Protein AF-A0A9W7DTT0-F1 (afdb_monomer_lite)

Radius of gyration: 18.48 Å; chains: 1; bounding box: 53×27×40 Å

Sequence (96 aa):
AISLLNLRPSTSRETVDIGGLLSGRDAKLSDLYLNRGVCYMNSPPPALSLPLALLDLNRSASYKGRPDPVILVNRGVCLDYLGEYALAVEDFKWWE

pLDDT: mean 83.98, std 18.18, range [36.06, 98.19]

InterPro domains:
  IPR011990 Tetratricopeptide-like helical domain superfamily [G3DSA:1.25.40.10] (21-94)
  IPR011990 Tetratricopeptide-like helical domain superfamily [SSF48452] (26-93)

Structure (mmCIF, N/CA/C/O backbone):
data_AF-A0A9W7DTT0-F1
#
_entry.id   AF-A0A9W7DTT0-F1
#
loop_
_atom_site.group_PDB
_atom_site.id
_atom_site.type_symbol
_atom_site.label_atom_id
_atom_site.label_alt_id
_atom_site.label_comp_id
_atom_site.label_asym_id
_atom_site.label_entity_id
_atom_site.label_seq_id
_atom_site.pdbx_PDB_ins_code
_atom_site.Cartn_x
_atom_site.Cartn_y
_atom_site.Cartn_z
_atom_site.occupancy
_atom_site.B_iso_or_equiv
_atom_site.auth_seq_id
_atom_site.auth_comp_id
_atom_site.auth_asym_id
_atom_site.auth_atom_id
_atom_site.pdbx_PDB_model_num
ATOM 1 N N . ALA A 1 1 ? 16.427 17.177 -20.482 1.00 36.06 1 ALA A N 1
ATOM 2 C CA . ALA A 1 1 ? 17.865 17.356 -20.759 1.00 36.06 1 ALA A CA 1
ATOM 3 C C . ALA A 1 1 ? 18.657 16.461 -19.809 1.00 36.06 1 ALA A C 1
ATOM 5 O O . ALA A 1 1 ? 18.837 16.826 -18.657 1.00 36.06 1 ALA A O 1
ATOM 6 N N . ILE A 1 2 ? 19.037 15.257 -20.245 1.00 42.88 2 ILE A N 1
ATOM 7 C CA . ILE A 1 2 ? 19.923 14.373 -19.474 1.00 42.88 2 ILE A CA 1
ATOM 8 C C . ILE A 1 2 ? 21.343 14.677 -19.954 1.00 42.88 2 ILE A C 1
ATOM 10 O O . ILE A 1 2 ? 21.637 14.546 -21.140 1.00 42.88 2 ILE A O 1
ATOM 14 N N . SER A 1 3 ? 22.178 15.186 -19.050 1.00 45.09 3 SER A N 1
ATOM 15 C CA . SER A 1 3 ? 23.533 15.643 -19.356 1.00 45.09 3 SER A CA 1
ATOM 16 C C . SER A 1 3 ? 24.455 14.439 -19.574 1.00 45.09 3 SER A C 1
ATOM 18 O O . SER A 1 3 ? 24.703 13.666 -18.649 1.00 45.09 3 SER A O 1
ATOM 20 N N . LEU A 1 4 ? 24.937 14.267 -20.807 1.00 49.78 4 LEU A N 1
ATOM 21 C CA . LEU A 1 4 ? 25.948 13.278 -21.181 1.00 49.78 4 LEU A CA 1
ATOM 22 C C . LEU A 1 4 ? 27.310 13.739 -20.648 1.00 49.78 4 LEU A C 1
ATOM 24 O O . LEU A 1 4 ? 27.930 14.652 -21.196 1.00 49.78 4 LEU A O 1
ATOM 28 N N . LEU A 1 5 ? 27.786 13.113 -19.571 1.00 50.81 5 LEU A N 1
ATOM 29 C CA . LEU A 1 5 ? 29.136 13.344 -19.065 1.00 50.81 5 LEU A CA 1
ATOM 30 C C . LEU A 1 5 ? 30.143 12.637 -19.985 1.00 50.81 5 LEU A C 1
ATOM 32 O O . LEU A 1 5 ? 30.362 11.430 -19.916 1.00 50.81 5 LEU A O 1
ATOM 36 N N . ASN A 1 6 ? 30.724 13.435 -20.881 1.00 54.28 6 ASN A N 1
ATOM 37 C CA . ASN A 1 6 ? 31.844 13.092 -21.747 1.00 54.28 6 ASN A CA 1
ATOM 38 C C . ASN A 1 6 ? 33.076 12.684 -20.922 1.00 54.28 6 ASN A C 1
ATOM 40 O O . ASN A 1 6 ? 33.777 13.539 -20.385 1.00 54.28 6 ASN A O 1
ATOM 44 N N . LEU A 1 7 ? 33.407 11.393 -20.915 1.00 40.84 7 LEU A N 1
ATOM 45 C CA . LEU A 1 7 ? 34.763 10.918 -20.636 1.00 40.84 7 LEU A CA 1
ATOM 46 C C . LEU A 1 7 ? 35.279 10.191 -21.883 1.00 40.84 7 LEU A C 1
ATOM 48 O O . LEU A 1 7 ? 34.724 9.182 -22.312 1.00 40.84 7 LEU A O 1
ATOM 52 N N . ARG A 1 8 ? 36.312 10.780 -22.498 1.00 43.72 8 ARG A N 1
ATOM 53 C CA . ARG A 1 8 ? 36.932 10.362 -23.765 1.00 43.72 8 ARG A CA 1
ATOM 54 C C . ARG A 1 8 ? 37.578 8.961 -23.702 1.00 43.72 8 ARG A C 1
ATOM 56 O O . ARG A 1 8 ? 37.810 8.440 -22.611 1.00 43.72 8 ARG A O 1
ATOM 63 N N . PRO A 1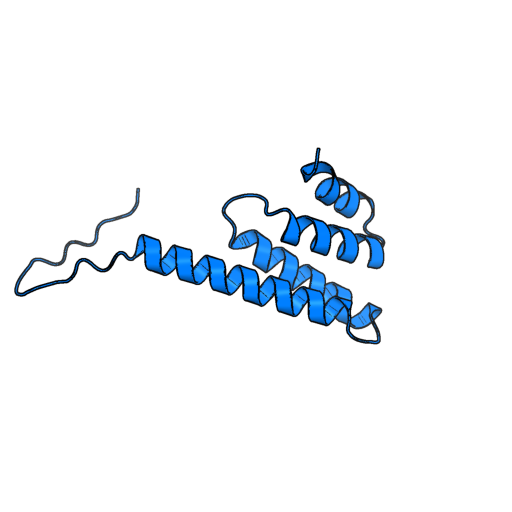 9 ? 37.845 8.346 -24.873 1.00 58.91 9 PRO A N 1
ATOM 64 C CA . PRO A 1 9 ? 37.861 6.902 -25.038 1.00 58.91 9 PRO A CA 1
ATOM 65 C C . PRO A 1 9 ? 39.276 6.321 -25.087 1.00 58.91 9 PRO A C 1
ATOM 67 O O . PRO A 1 9 ? 40.137 6.805 -25.817 1.00 58.91 9 PRO A O 1
ATOM 70 N N . SER A 1 10 ? 39.476 5.201 -24.404 1.00 43.91 10 SER A N 1
ATOM 71 C CA . SER A 1 10 ? 40.417 4.171 -24.831 1.00 43.91 10 SER A CA 1
ATOM 72 C C . SER A 1 10 ? 39.980 2.832 -24.239 1.00 43.91 10 SER A C 1
ATOM 74 O O . SER A 1 10 ? 39.623 2.742 -23.068 1.00 43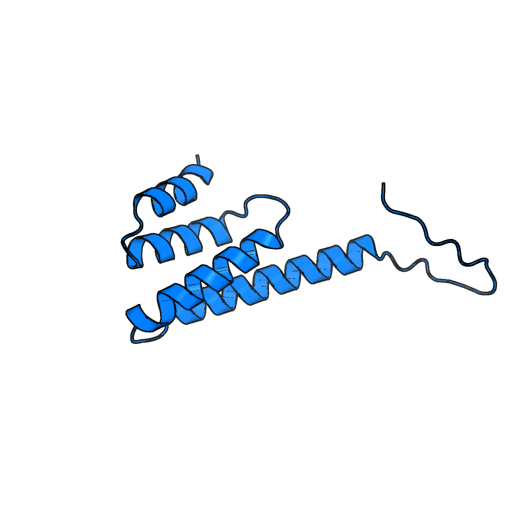.91 10 SER A O 1
ATOM 76 N N . THR A 1 11 ? 39.986 1.814 -25.103 1.00 44.50 11 THR A N 1
ATOM 77 C CA . THR A 1 11 ? 39.814 0.375 -24.832 1.00 44.50 11 THR A CA 1
ATOM 78 C C . THR A 1 11 ? 38.438 -0.088 -24.319 1.00 44.50 11 THR A C 1
ATOM 80 O O . THR A 1 11 ? 38.067 0.143 -23.175 1.00 44.50 11 THR A O 1
ATOM 83 N N . SER A 1 12 ? 37.686 -0.736 -25.225 1.00 47.72 12 SER A N 1
ATOM 84 C CA . SER A 1 12 ? 36.516 -1.609 -24.994 1.00 47.72 12 SER A CA 1
ATOM 85 C C . SER A 1 12 ? 35.618 -1.239 -23.808 1.00 47.72 12 SER A C 1
ATOM 87 O O . SER A 1 12 ? 35.487 -2.000 -22.851 1.00 47.72 12 SER A O 1
ATOM 89 N N . ARG A 1 13 ? 34.962 -0.077 -23.865 1.00 47.66 13 ARG A N 1
ATOM 90 C CA . ARG A 1 13 ? 33.812 0.168 -22.994 1.00 47.66 13 ARG A CA 1
ATOM 91 C C . ARG A 1 13 ? 32.605 -0.501 -23.627 1.00 47.66 13 ARG A C 1
ATOM 93 O O . ARG A 1 13 ? 32.036 0.037 -24.573 1.00 47.66 13 ARG A O 1
ATOM 100 N N . GLU A 1 14 ? 32.227 -1.659 -23.093 1.00 53.16 14 GLU A N 1
ATOM 101 C CA . GLU A 1 14 ? 30.824 -2.063 -23.087 1.00 53.16 14 GLU A CA 1
ATOM 102 C C . GLU A 1 14 ? 30.018 -0.822 -22.699 1.00 53.16 14 GLU A C 1
ATOM 104 O O . GLU A 1 14 ? 30.204 -0.246 -21.623 1.00 53.16 14 GLU A O 1
ATOM 109 N N . THR A 1 15 ? 29.209 -0.320 -23.625 1.00 56.31 15 THR A N 1
ATOM 110 C CA . THR A 1 15 ? 28.261 0.744 -23.328 1.00 56.31 15 THR A CA 1
ATOM 111 C C . THR A 1 15 ? 27.243 0.148 -22.370 1.00 56.31 15 THR A C 1
ATOM 113 O O . THR A 1 15 ? 26.286 -0.492 -22.798 1.00 56.31 15 THR A O 1
ATOM 116 N N . VAL A 1 16 ? 27.499 0.281 -21.070 1.00 69.50 16 VAL A N 1
ATOM 117 C CA . VAL A 1 16 ? 26.558 -0.124 -20.029 1.00 69.50 16 VAL A CA 1
ATOM 118 C C . VAL A 1 16 ? 25.298 0.702 -20.237 1.00 69.50 16 VAL A C 1
ATOM 120 O O . VAL A 1 16 ? 25.337 1.930 -20.129 1.00 69.50 16 VAL A O 1
ATOM 123 N N . ASP A 1 17 ? 24.190 0.037 -20.557 1.00 76.88 17 ASP A N 1
ATOM 124 C CA . ASP A 1 17 ? 22.880 0.673 -20.594 1.00 76.88 17 ASP A CA 1
ATOM 125 C C . ASP A 1 17 ? 22.464 1.044 -19.165 1.00 76.88 17 ASP A C 1
ATOM 127 O O . ASP A 1 17 ? 21.814 0.291 -18.436 1.00 76.88 17 ASP A O 1
ATOM 131 N N . ILE A 1 18 ? 22.894 2.232 -18.746 1.00 72.06 18 ILE A N 1
ATOM 132 C CA . ILE A 1 18 ? 22.546 2.818 -17.455 1.00 72.06 18 ILE A CA 1
ATOM 133 C C . ILE A 1 18 ? 21.035 3.042 -17.330 1.00 72.06 18 ILE A C 1
ATOM 135 O O . ILE A 1 18 ? 20.515 2.983 -16.221 1.00 72.06 18 ILE A O 1
ATOM 139 N N . GLY A 1 19 ? 20.324 3.263 -18.441 1.00 72.50 19 GLY A N 1
ATOM 140 C CA . GLY A 1 19 ? 18.879 3.474 -18.446 1.00 72.50 19 GLY A CA 1
ATOM 141 C C . GLY A 1 19 ? 18.132 2.191 -18.101 1.00 72.50 19 GLY A C 1
ATOM 142 O O . GLY A 1 19 ? 17.327 2.180 -17.171 1.00 72.50 19 GLY A O 1
ATOM 143 N N . GLY A 1 20 ? 18.461 1.092 -18.783 1.00 71.25 20 GLY A N 1
ATOM 144 C CA . GLY A 1 20 ? 17.927 -0.236 -18.487 1.00 71.25 20 GLY A CA 1
ATOM 145 C C . GLY A 1 20 ? 18.281 -0.721 -17.079 1.00 71.25 20 GLY A C 1
ATOM 146 O O . GLY A 1 20 ? 17.432 -1.278 -16.384 1.00 71.25 20 GLY A O 1
ATOM 147 N N . LEU A 1 21 ? 19.502 -0.448 -16.605 1.00 74.06 21 LEU A N 1
ATOM 148 C CA . LEU A 1 21 ? 19.929 -0.828 -15.255 1.00 74.06 21 LEU A CA 1
ATOM 149 C C . LEU A 1 21 ? 19.187 -0.047 -14.158 1.00 74.06 21 LEU A C 1
ATOM 151 O O . LEU A 1 21 ? 18.785 -0.638 -13.153 1.00 74.06 21 LEU A O 1
ATOM 155 N N . LEU A 1 22 ? 18.973 1.259 -14.348 1.00 72.69 22 LEU A N 1
ATOM 156 C CA . LEU A 1 22 ? 18.171 2.080 -13.436 1.00 72.69 22 LEU A CA 1
ATOM 157 C C . LEU A 1 22 ? 16.696 1.666 -13.469 1.00 72.69 22 LEU A C 1
ATOM 159 O O . LEU A 1 22 ? 16.119 1.432 -12.413 1.00 72.69 22 LEU A O 1
ATOM 163 N N . SER A 1 23 ? 16.121 1.451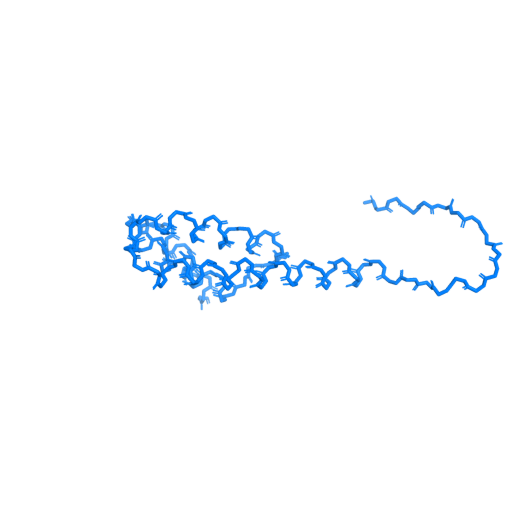 -14.655 1.00 79.75 23 SER A N 1
ATOM 164 C CA . SER A 1 23 ? 14.739 0.974 -14.799 1.00 79.75 23 SER A CA 1
ATOM 165 C C . SER A 1 23 ? 14.528 -0.396 -14.142 1.00 79.75 23 SER A C 1
ATOM 167 O O . SER A 1 23 ? 13.556 -0.600 -13.413 1.00 79.75 23 SER A O 1
ATOM 169 N N . GLY A 1 24 ? 15.474 -1.323 -14.318 1.00 84.50 24 GLY A N 1
ATOM 170 C CA . GLY A 1 24 ? 15.447 -2.627 -13.658 1.00 84.50 24 GLY A CA 1
ATOM 171 C C . GLY A 1 24 ? 15.616 -2.536 -12.138 1.00 84.50 24 GLY A C 1
ATOM 172 O O . GLY A 1 24 ? 15.043 -3.343 -11.402 1.00 84.50 24 GLY A O 1
ATOM 173 N N . ARG A 1 25 ? 16.375 -1.552 -11.644 1.00 88.56 25 ARG A N 1
ATOM 174 C CA . ARG A 1 25 ? 16.493 -1.267 -10.209 1.00 88.56 25 ARG A CA 1
ATOM 175 C C . ARG A 1 25 ? 15.190 -0.708 -9.642 1.00 88.56 25 ARG A C 1
ATOM 177 O O . ARG A 1 25 ? 14.758 -1.184 -8.596 1.00 88.56 25 ARG A O 1
ATOM 184 N N . ASP A 1 26 ? 14.570 0.248 -10.324 1.00 90.38 26 ASP A N 1
ATOM 185 C CA . ASP A 1 26 ? 13.316 0.874 -9.896 1.00 90.38 26 ASP A CA 1
ATOM 186 C C . ASP A 1 26 ? 12.174 -0.143 -9.869 1.00 90.38 26 ASP A C 1
ATOM 188 O O . ASP A 1 26 ? 11.432 -0.206 -8.891 1.00 90.38 26 ASP A O 1
ATOM 192 N N . ALA A 1 27 ? 12.101 -1.028 -10.869 1.00 89.88 27 ALA A N 1
ATOM 193 C CA . ALA A 1 27 ? 11.152 -2.139 -10.871 1.00 89.88 27 ALA A CA 1
ATOM 194 C C . ALA A 1 27 ? 11.323 -3.039 -9.634 1.00 89.88 27 ALA A C 1
ATOM 196 O O . ALA A 1 27 ? 10.361 -3.287 -8.913 1.00 89.88 27 ALA A O 1
ATOM 197 N N . LYS A 1 28 ? 12.560 -3.451 -9.321 1.00 94.38 28 LYS A N 1
ATOM 198 C CA . LYS A 1 28 ? 12.842 -4.282 -8.137 1.00 94.38 28 LYS A CA 1
ATOM 199 C C . LYS A 1 28 ? 12.532 -3.574 -6.820 1.00 94.38 28 LYS A C 1
ATOM 201 O O . LYS A 1 28 ? 12.050 -4.212 -5.888 1.00 94.38 28 LYS A O 1
ATOM 206 N N . LEU A 1 29 ? 12.830 -2.277 -6.718 1.00 94.69 29 LEU A N 1
ATOM 207 C CA . LEU A 1 29 ? 12.489 -1.487 -5.533 1.00 94.69 29 LEU A CA 1
ATOM 208 C C . LEU A 1 29 ? 10.974 -1.382 -5.373 1.00 94.69 29 LEU A C 1
ATOM 210 O O . LEU A 1 29 ? 10.473 -1.579 -4.269 1.00 94.69 29 LEU A O 1
ATOM 214 N N . SER A 1 30 ? 10.252 -1.143 -6.467 1.00 96.25 30 SER A N 1
ATOM 215 C CA . SER A 1 30 ? 8.794 -1.117 -6.469 1.00 96.25 30 SER A CA 1
ATOM 216 C C . SER A 1 30 ? 8.207 -2.421 -5.928 1.00 96.25 30 SER A C 1
ATOM 218 O O . SER A 1 30 ? 7.419 -2.383 -4.980 1.00 96.25 30 SER A O 1
ATOM 220 N N . ASP A 1 31 ? 8.655 -3.566 -6.448 1.00 96.06 31 ASP A N 1
ATOM 221 C CA . ASP A 1 31 ? 8.166 -4.883 -6.032 1.00 96.06 31 ASP A CA 1
ATOM 222 C C . ASP A 1 31 ? 8.525 -5.191 -4.568 1.00 96.06 31 ASP A C 1
ATOM 224 O O . ASP A 1 31 ? 7.724 -5.759 -3.825 1.00 96.06 31 ASP A O 1
ATOM 228 N N . LEU A 1 32 ? 9.714 -4.774 -4.112 1.00 97.62 32 LEU A N 1
ATOM 229 C CA . LEU A 1 32 ? 10.134 -4.929 -2.717 1.00 97.62 32 LEU A CA 1
ATOM 230 C C . LEU A 1 32 ? 9.200 -4.182 -1.762 1.00 97.62 32 LEU A C 1
ATOM 232 O O . LEU A 1 32 ? 8.755 -4.756 -0.766 1.00 97.62 32 LEU A O 1
ATOM 236 N N . TYR A 1 33 ? 8.903 -2.914 -2.054 1.00 98.19 33 TYR A N 1
ATOM 237 C CA . TYR A 1 33 ? 8.003 -2.119 -1.224 1.00 98.19 33 TYR A CA 1
ATOM 238 C C . TYR A 1 33 ? 6.566 -2.645 -1.285 1.00 98.19 33 TYR A C 1
ATOM 240 O O . TYR A 1 33 ? 5.922 -2.738 -0.245 1.00 98.19 33 TYR A O 1
ATOM 248 N N . LEU A 1 34 ? 6.089 -3.070 -2.460 1.00 98.19 34 LEU A N 1
ATOM 249 C CA . LEU A 1 34 ? 4.771 -3.693 -2.609 1.00 98.19 34 LEU A CA 1
ATOM 250 C C . LEU A 1 34 ? 4.634 -4.912 -1.692 1.00 98.19 34 LEU A C 1
ATOM 252 O O . LEU A 1 34 ? 3.726 -4.978 -0.866 1.00 98.19 34 LEU A O 1
ATOM 256 N N . ASN A 1 35 ? 5.578 -5.847 -1.792 1.00 97.88 35 ASN A N 1
ATOM 257 C CA . ASN A 1 35 ? 5.537 -7.088 -1.027 1.00 97.88 35 ASN A CA 1
ATOM 258 C C . ASN A 1 35 ? 5.632 -6.834 0.480 1.00 97.88 35 ASN A C 1
ATOM 260 O O . ASN A 1 35 ? 4.897 -7.442 1.256 1.00 97.88 35 ASN A O 1
ATOM 264 N N . ARG A 1 36 ? 6.497 -5.909 0.913 1.00 97.38 36 ARG A N 1
ATOM 265 C CA . ARG A 1 36 ? 6.607 -5.566 2.337 1.00 97.38 36 ARG A CA 1
ATOM 266 C C . ARG A 1 36 ? 5.346 -4.870 2.856 1.00 97.38 36 ARG A C 1
ATOM 268 O O . ARG A 1 36 ? 4.900 -5.195 3.955 1.00 97.38 36 ARG A O 1
ATOM 275 N N . GLY A 1 37 ? 4.738 -3.996 2.054 1.00 97.06 37 GLY A N 1
ATOM 276 C CA . GLY A 1 37 ? 3.457 -3.367 2.368 1.00 97.06 37 GLY A CA 1
ATOM 277 C C . GLY A 1 37 ? 2.339 -4.393 2.567 1.00 97.06 37 GLY A C 1
ATOM 278 O O . GLY A 1 37 ? 1.641 -4.354 3.578 1.00 97.06 37 GLY A O 1
ATOM 279 N N . VAL A 1 38 ? 2.240 -5.383 1.675 1.00 96.62 38 VAL A N 1
ATOM 280 C CA . VAL A 1 38 ? 1.285 -6.499 1.801 1.00 96.62 38 VAL A CA 1
ATOM 281 C C . VAL A 1 38 ? 1.552 -7.334 3.060 1.00 96.62 38 VAL A C 1
ATOM 283 O O . VAL A 1 38 ? 0.614 -7.708 3.766 1.00 96.62 38 VAL A O 1
ATOM 286 N N . CYS A 1 39 ? 2.816 -7.601 3.404 1.00 95.69 39 CYS A N 1
ATOM 287 C CA . CYS A 1 39 ? 3.150 -8.279 4.661 1.00 95.69 39 CYS A CA 1
ATOM 288 C C . CYS A 1 39 ? 2.671 -7.490 5.885 1.00 95.69 39 CYS A C 1
ATOM 290 O O . CYS A 1 39 ? 2.125 -8.085 6.814 1.00 95.69 39 CYS A O 1
ATOM 292 N N . TYR A 1 40 ? 2.835 -6.163 5.891 1.00 95.56 40 TYR A N 1
ATOM 293 C CA . TYR A 1 40 ? 2.327 -5.319 6.971 1.00 95.56 40 TYR A CA 1
ATOM 294 C C . TYR A 1 40 ? 0.800 -5.384 7.085 1.00 95.56 40 TYR A C 1
ATOM 296 O O . TYR A 1 40 ? 0.305 -5.546 8.198 1.00 95.56 40 TYR A O 1
ATOM 304 N N . MET A 1 41 ? 0.057 -5.352 5.974 1.00 94.31 41 MET A N 1
ATOM 305 C CA . MET A 1 41 ? -1.411 -5.495 5.996 1.00 94.31 41 MET A CA 1
ATOM 306 C C . MET A 1 41 ? -1.867 -6.820 6.620 1.00 94.31 41 MET A C 1
ATOM 308 O O . MET A 1 41 ? -2.857 -6.855 7.343 1.00 94.31 41 MET A O 1
ATOM 312 N N . ASN A 1 42 ? -1.119 -7.899 6.380 1.00 91.69 42 ASN A N 1
ATOM 313 C CA . ASN A 1 42 ? -1.428 -9.236 6.889 1.00 91.69 42 ASN A CA 1
ATOM 314 C C . ASN A 1 42 ? -0.858 -9.520 8.294 1.00 91.69 42 ASN A C 1
ATOM 316 O O . ASN A 1 42 ? -1.058 -10.612 8.827 1.00 91.69 42 ASN A O 1
ATOM 320 N N . SER A 1 43 ? -0.125 -8.578 8.898 1.00 88.06 43 SER A N 1
ATOM 321 C CA . SER A 1 43 ? 0.516 -8.779 10.203 1.00 88.06 43 SER A CA 1
ATOM 322 C C . SER A 1 43 ? -0.421 -8.399 11.359 1.00 88.06 43 SER A C 1
ATOM 324 O O . SER A 1 43 ? -0.909 -7.270 11.396 1.00 88.06 43 SER A O 1
ATOM 326 N N . PRO A 1 44 ? -0.654 -9.281 12.348 1.00 80.94 44 PRO A N 1
ATOM 327 C CA . PRO A 1 44 ? -1.406 -8.931 13.548 1.00 80.94 44 PRO A CA 1
ATOM 328 C C . PRO A 1 44 ? -0.541 -8.170 14.583 1.00 80.94 44 PRO A C 1
ATOM 330 O O . PRO A 1 44 ? 0.625 -8.521 14.768 1.00 80.94 44 PRO A O 1
ATOM 333 N N . PRO A 1 45 ? -1.099 -7.191 15.327 1.00 78.19 45 PRO A N 1
ATOM 334 C CA . PRO A 1 45 ? -2.414 -6.586 15.131 1.00 78.19 45 PRO A CA 1
ATOM 335 C C . PRO A 1 45 ? -2.400 -5.599 13.940 1.00 78.19 45 PRO A C 1
ATOM 337 O O . PRO A 1 45 ? -1.528 -4.728 13.896 1.00 78.19 45 PRO A O 1
ATOM 340 N N . PRO A 1 46 ? -3.388 -5.656 13.024 1.00 71.38 46 PRO A N 1
ATOM 341 C CA . PRO A 1 46 ? -3.349 -4.895 11.767 1.00 71.38 46 PRO A CA 1
ATOM 342 C C . PRO A 1 46 ? -3.270 -3.377 11.970 1.00 71.38 46 PRO A C 1
ATOM 344 O O . PRO A 1 46 ? -2.574 -2.670 11.249 1.00 71.38 46 PRO A O 1
ATOM 347 N N . ALA A 1 47 ? -3.937 -2.855 13.002 1.00 72.44 47 ALA A N 1
ATOM 348 C CA . ALA A 1 47 ? -4.029 -1.415 13.247 1.00 72.44 47 ALA A CA 1
ATOM 349 C C . ALA A 1 47 ? -2.665 -0.718 13.432 1.00 72.44 47 ALA A C 1
ATOM 351 O O . ALA A 1 47 ? -2.540 0.465 13.126 1.00 72.44 47 ALA A O 1
ATOM 352 N N . LEU A 1 48 ? -1.634 -1.430 13.907 1.00 82.06 48 LEU A N 1
ATOM 353 C CA . LEU A 1 48 ? -0.294 -0.859 14.096 1.00 82.06 48 LEU A CA 1
ATOM 354 C C . LEU A 1 48 ? 0.554 -0.891 12.818 1.00 82.06 48 LEU A C 1
ATOM 356 O O . LEU A 1 48 ? 1.488 -0.102 12.680 1.00 82.06 48 LEU A O 1
ATOM 360 N N . SER A 1 49 ? 0.252 -1.798 11.891 1.00 93.44 49 SER A N 1
ATOM 361 C CA . SER A 1 49 ? 1.045 -2.033 10.686 1.00 93.44 49 SER A CA 1
ATOM 362 C C . SER A 1 49 ? 0.470 -1.355 9.441 1.00 93.44 49 SER A C 1
ATOM 364 O O . SER A 1 49 ? 1.226 -1.086 8.509 1.00 93.44 49 SER A O 1
ATOM 366 N N . LEU A 1 50 ? -0.819 -1.002 9.424 1.00 95.00 50 LEU A N 1
ATOM 367 C CA . LEU A 1 50 ? -1.461 -0.334 8.284 1.00 95.00 50 LEU A CA 1
ATOM 368 C C . LEU A 1 50 ? -0.789 0.993 7.863 1.00 95.00 50 LEU A C 1
ATOM 370 O O . LEU A 1 50 ? -0.589 1.184 6.664 1.00 95.00 50 LEU A O 1
ATOM 374 N N . PRO A 1 51 ? -0.340 1.891 8.768 1.00 95.31 51 PRO A N 1
ATOM 375 C CA . PRO A 1 51 ? 0.392 3.090 8.344 1.00 95.31 51 PRO A CA 1
ATOM 376 C C . PRO A 1 51 ? 1.731 2.775 7.654 1.00 95.31 51 PRO A C 1
ATOM 378 O O . PRO A 1 51 ? 2.128 3.465 6.714 1.00 95.31 51 PRO A O 1
ATOM 381 N N . LEU A 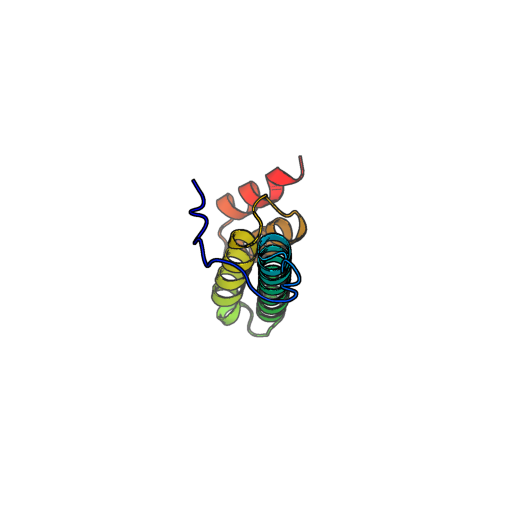1 52 ? 2.424 1.715 8.091 1.00 95.88 52 LEU A N 1
ATOM 382 C CA . LEU A 1 52 ? 3.658 1.241 7.452 1.00 95.88 52 LEU A CA 1
ATOM 383 C C . LEU A 1 52 ? 3.366 0.611 6.087 1.00 95.88 52 LEU A C 1
ATOM 385 O O . LEU A 1 52 ? 4.112 0.847 5.136 1.00 95.88 52 LEU A O 1
ATOM 389 N N . ALA A 1 53 ? 2.265 -0.138 5.981 1.00 97.25 53 ALA A N 1
ATOM 390 C CA . ALA A 1 53 ? 1.792 -0.679 4.715 1.00 97.25 53 ALA A CA 1
ATOM 391 C C . ALA A 1 53 ? 1.519 0.435 3.702 1.00 97.25 53 ALA A C 1
ATOM 393 O O . ALA A 1 53 ? 2.060 0.405 2.599 1.00 97.25 53 ALA A O 1
ATOM 394 N N . LEU A 1 54 ? 0.757 1.459 4.096 1.00 97.75 54 LEU A N 1
ATOM 395 C CA . LEU A 1 54 ? 0.435 2.596 3.238 1.00 97.75 54 LEU A CA 1
ATOM 396 C C . LEU A 1 54 ? 1.694 3.352 2.787 1.00 97.75 54 LEU A C 1
ATOM 398 O O . LEU A 1 54 ? 1.818 3.715 1.615 1.00 97.75 54 LEU A O 1
ATOM 402 N N . LEU A 1 55 ? 2.655 3.560 3.694 1.00 97.69 55 LEU A N 1
ATOM 403 C CA . LEU A 1 55 ? 3.940 4.179 3.366 1.00 97.69 55 LEU A CA 1
ATOM 404 C C . LEU A 1 55 ? 4.689 3.393 2.282 1.00 97.69 55 LEU A C 1
ATOM 406 O O . LEU A 1 55 ? 5.202 3.983 1.329 1.00 97.69 55 LEU A O 1
ATOM 410 N N . ASP A 1 56 ? 4.760 2.074 2.421 1.00 98.00 56 ASP A N 1
ATOM 411 C CA . ASP A 1 56 ? 5.453 1.225 1.461 1.00 98.00 56 ASP A CA 1
ATOM 412 C C . ASP A 1 56 ? 4.709 1.128 0.126 1.00 98.00 56 ASP A C 1
ATOM 414 O O . ASP A 1 56 ? 5.338 1.230 -0.924 1.00 98.00 56 ASP A O 1
ATOM 418 N N . LEU A 1 57 ? 3.380 1.048 0.127 1.00 98.00 57 LEU A N 1
ATOM 419 C CA . LEU A 1 57 ? 2.588 1.052 -1.107 1.00 98.00 57 LEU A CA 1
ATOM 420 C C . LEU A 1 57 ? 2.750 2.377 -1.873 1.00 98.00 57 LEU A C 1
ATOM 422 O O . LEU A 1 57 ? 2.924 2.372 -3.092 1.00 98.00 57 LEU A O 1
ATOM 426 N N . ASN A 1 58 ? 2.826 3.511 -1.169 1.00 97.50 58 ASN A N 1
ATOM 427 C CA . ASN A 1 58 ? 3.137 4.807 -1.779 1.00 97.50 58 ASN A CA 1
ATOM 428 C C . ASN A 1 58 ? 4.558 4.869 -2.355 1.00 97.50 58 ASN A C 1
ATOM 430 O O . ASN A 1 58 ? 4.760 5.389 -3.456 1.00 97.50 58 ASN A O 1
ATOM 434 N N . ARG A 1 59 ? 5.554 4.311 -1.654 1.00 96.94 59 ARG A N 1
ATOM 435 C CA . ARG A 1 59 ? 6.915 4.190 -2.200 1.00 96.94 59 ARG A CA 1
ATOM 436 C C . ARG A 1 59 ? 6.930 3.308 -3.438 1.00 96.94 59 ARG A C 1
ATOM 438 O O . ARG A 1 59 ? 7.527 3.700 -4.434 1.00 96.94 59 ARG A O 1
ATOM 445 N N . SER A 1 60 ? 6.247 2.169 -3.403 1.00 97.00 60 SER A N 1
ATOM 446 C CA . SER A 1 60 ? 6.126 1.266 -4.544 1.00 97.00 60 SER A CA 1
ATOM 447 C C . SER A 1 60 ? 5.583 1.992 -5.778 1.00 97.00 60 SER A C 1
ATOM 449 O O . SER A 1 60 ? 6.204 1.919 -6.843 1.00 97.00 60 SER A O 1
ATOM 451 N N . ALA A 1 61 ? 4.506 2.771 -5.611 1.00 95.25 61 ALA A N 1
ATOM 452 C CA . ALA A 1 61 ? 3.914 3.584 -6.672 1.00 95.25 61 ALA A CA 1
ATOM 453 C C . ALA A 1 61 ? 4.893 4.630 -7.230 1.00 95.25 61 ALA A C 1
ATOM 455 O O . ALA A 1 61 ? 4.948 4.820 -8.438 1.00 95.25 61 ALA A O 1
ATOM 456 N N . SER A 1 62 ? 5.711 5.267 -6.382 1.00 94.88 62 SER A N 1
ATOM 457 C CA . SER A 1 62 ? 6.669 6.298 -6.821 1.00 94.88 62 SER A CA 1
ATOM 458 C C . SER A 1 62 ? 7.775 5.793 -7.759 1.00 94.88 62 SER A C 1
ATOM 460 O O . SER A 1 62 ? 8.331 6.582 -8.518 1.00 94.88 62 SER A O 1
ATOM 462 N N . TYR A 1 63 ? 8.079 4.489 -7.738 1.00 92.69 63 TYR A N 1
ATOM 463 C CA . TYR A 1 63 ? 9.038 3.866 -8.663 1.00 92.69 63 TYR A CA 1
ATOM 464 C C . TYR A 1 63 ? 8.407 3.461 -9.998 1.00 92.69 63 TYR A C 1
ATOM 466 O O . TYR A 1 63 ? 9.120 3.172 -10.960 1.00 92.69 63 TYR A O 1
ATOM 474 N N . LYS A 1 64 ? 7.073 3.420 -10.083 1.00 87.75 64 LYS A N 1
ATOM 475 C CA . LYS A 1 64 ? 6.372 3.176 -11.340 1.00 87.75 64 LYS A CA 1
ATOM 476 C C . LYS A 1 64 ? 6.092 4.531 -11.987 1.00 87.75 64 LYS A C 1
ATOM 478 O O . LYS A 1 64 ? 5.387 5.368 -11.443 1.00 87.75 64 LYS A O 1
ATOM 483 N N . GLY A 1 65 ? 6.603 4.739 -13.199 1.00 83.88 65 GLY A N 1
ATOM 484 C CA . GLY A 1 65 ? 6.309 5.949 -13.986 1.00 83.88 65 GLY A CA 1
ATOM 485 C C . GLY A 1 65 ? 4.860 6.036 -14.489 1.00 83.88 65 GLY A C 1
ATOM 486 O O . GLY A 1 65 ? 4.506 6.987 -15.180 1.00 83.88 65 GLY A O 1
ATOM 487 N N . ARG A 1 66 ? 4.035 5.030 -14.186 1.00 88.06 66 ARG A N 1
ATOM 488 C CA . ARG A 1 66 ? 2.611 4.967 -14.499 1.00 88.06 66 ARG A CA 1
ATOM 489 C C . ARG A 1 66 ? 1.869 4.237 -13.376 1.00 88.06 66 ARG A C 1
ATOM 491 O O . ARG A 1 66 ? 2.484 3.412 -12.700 1.00 88.06 66 ARG A O 1
ATOM 498 N N . PRO A 1 67 ? 0.564 4.476 -13.231 1.00 90.19 67 PRO A N 1
ATOM 499 C CA . PRO A 1 67 ? -0.298 3.701 -12.350 1.00 90.19 67 PRO A CA 1
ATOM 500 C C . PRO A 1 67 ? -0.168 2.198 -12.613 1.00 90.19 67 PRO A C 1
ATOM 502 O O . PRO A 1 67 ? -0.209 1.748 -13.760 1.00 90.19 67 PRO A O 1
ATOM 505 N N . ASP A 1 68 ? 0.034 1.438 -11.541 1.00 93.75 68 ASP A N 1
ATOM 506 C CA . ASP A 1 68 ? 0.147 -0.018 -11.562 1.00 93.75 68 ASP A CA 1
ATOM 507 C C . ASP A 1 68 ? -1.075 -0.594 -10.829 1.00 93.75 68 ASP A C 1
ATOM 509 O O . ASP A 1 68 ? -1.238 -0.320 -9.634 1.00 93.75 68 ASP A O 1
ATOM 513 N N . PRO A 1 69 ? -1.944 -1.364 -11.511 1.00 94.44 69 PRO A N 1
ATOM 514 C CA . PRO A 1 69 ? -3.183 -1.864 -10.919 1.00 94.44 69 PRO A CA 1
ATOM 515 C C . PRO A 1 69 ? -2.968 -2.671 -9.636 1.00 94.44 69 PRO A C 1
ATOM 517 O O . PRO A 1 69 ? -3.765 -2.574 -8.709 1.00 94.44 69 PRO A O 1
ATOM 520 N N . VAL A 1 70 ? -1.871 -3.431 -9.541 1.00 95.62 70 VAL A N 1
ATOM 521 C CA . VAL A 1 70 ? -1.594 -4.261 -8.360 1.00 95.62 70 VAL A CA 1
ATOM 522 C C . VAL A 1 70 ? -1.277 -3.384 -7.152 1.00 95.62 70 VAL A C 1
ATOM 524 O O . VAL A 1 70 ? -1.718 -3.668 -6.037 1.00 95.62 70 VAL A O 1
ATOM 527 N N . ILE A 1 71 ? -0.528 -2.301 -7.361 1.00 96.75 71 ILE A N 1
ATOM 528 C CA . ILE A 1 71 ? -0.205 -1.351 -6.293 1.00 96.75 71 ILE A CA 1
ATOM 529 C C . ILE A 1 71 ? -1.465 -0.602 -5.860 1.00 96.75 71 ILE A C 1
ATOM 531 O O . ILE A 1 71 ? -1.714 -0.488 -4.661 1.00 96.75 71 ILE A O 1
ATOM 535 N N . LEU A 1 72 ? -2.266 -0.126 -6.817 1.00 96.81 72 LEU A N 1
ATOM 536 C CA . LEU A 1 72 ? -3.482 0.637 -6.535 1.00 96.81 72 LEU A CA 1
ATOM 537 C C . LEU A 1 72 ? -4.523 -0.185 -5.783 1.00 96.81 72 LEU A C 1
ATOM 539 O O . LEU A 1 72 ? -5.055 0.290 -4.789 1.00 96.81 72 LEU A O 1
ATOM 543 N N . VAL A 1 73 ? -4.756 -1.438 -6.177 1.00 96.88 73 VAL A N 1
ATOM 544 C CA . VAL A 1 73 ? -5.686 -2.321 -5.459 1.00 96.88 73 VAL A CA 1
ATOM 545 C C . VAL A 1 73 ? -5.228 -2.540 -4.017 1.00 96.88 73 VAL A C 1
ATOM 547 O O . VAL A 1 73 ? -6.022 -2.386 -3.092 1.00 96.88 73 VAL A O 1
ATOM 550 N N . ASN A 1 74 ? -3.946 -2.844 -3.800 1.00 97.44 74 ASN A N 1
ATOM 551 C CA . ASN A 1 74 ? -3.427 -3.050 -2.447 1.00 97.44 74 ASN A CA 1
ATOM 552 C C . ASN A 1 74 ? -3.481 -1.767 -1.606 1.00 97.44 74 ASN A C 1
ATOM 554 O O . ASN A 1 74 ? -3.809 -1.824 -0.420 1.00 97.44 74 ASN A O 1
ATOM 558 N N . ARG A 1 75 ? -3.197 -0.603 -2.206 1.00 97.62 75 ARG A N 1
ATOM 559 C CA . ARG A 1 75 ? -3.296 0.690 -1.520 1.00 97.62 75 ARG A CA 1
ATOM 560 C C . ARG A 1 75 ? -4.742 1.043 -1.188 1.00 97.62 75 ARG A C 1
ATOM 562 O O . ARG A 1 75 ? -4.998 1.419 -0.047 1.00 97.62 75 ARG A O 1
ATOM 569 N N . GLY A 1 76 ? -5.673 0.820 -2.110 1.00 97.50 76 GLY A N 1
ATOM 570 C CA . GLY A 1 76 ? -7.104 1.008 -1.890 1.00 97.50 76 GLY A CA 1
ATOM 571 C C . GLY A 1 76 ? -7.628 0.154 -0.736 1.00 97.50 76 GLY A C 1
ATOM 572 O O . GLY A 1 76 ? -8.277 0.677 0.164 1.00 97.50 76 GLY A O 1
ATOM 573 N N . VAL A 1 77 ? -7.261 -1.132 -0.679 1.00 96.62 77 VAL A N 1
ATOM 574 C CA . VAL A 1 77 ? -7.624 -2.013 0.449 1.00 96.62 77 VAL A CA 1
ATOM 575 C C . VAL A 1 77 ? -6.981 -1.544 1.761 1.00 96.62 77 VAL A C 1
ATOM 577 O O . VAL A 1 77 ? -7.622 -1.554 2.809 1.00 96.62 77 VAL A O 1
ATOM 580 N N . CYS A 1 78 ? -5.723 -1.095 1.734 1.00 97.25 78 CYS A N 1
ATOM 581 C CA . CYS A 1 78 ? -5.069 -0.548 2.924 1.00 97.25 78 CYS A CA 1
ATOM 582 C C . CYS A 1 78 ? -5.769 0.719 3.445 1.00 97.25 78 CYS A C 1
ATOM 584 O O . CYS A 1 78 ? -5.881 0.902 4.656 1.00 97.25 78 CYS A O 1
ATOM 586 N N . LEU A 1 79 ? -6.217 1.594 2.543 1.00 97.50 79 LEU A N 1
ATOM 587 C CA . LEU A 1 79 ? -6.952 2.815 2.868 1.00 97.50 79 LEU A CA 1
ATOM 588 C C . LEU A 1 79 ? -8.342 2.500 3.427 1.00 97.50 79 LEU A C 1
ATOM 590 O O . LEU A 1 79 ? -8.743 3.122 4.406 1.00 97.50 79 LEU A O 1
ATOM 594 N N . ASP A 1 80 ? -9.029 1.497 2.878 1.00 96.75 80 ASP A N 1
ATOM 595 C CA . ASP A 1 80 ? -10.301 0.996 3.410 1.00 96.75 80 ASP A CA 1
ATOM 596 C C . ASP A 1 80 ? -10.156 0.515 4.863 1.00 96.75 80 ASP A C 1
ATOM 598 O O . ASP A 1 80 ? -10.887 0.967 5.744 1.00 96.75 80 ASP A O 1
ATOM 602 N N . TYR A 1 81 ? -9.125 -0.286 5.164 1.00 94.88 81 TYR A N 1
ATOM 603 C CA . TYR A 1 81 ? -8.838 -0.703 6.543 1.00 94.88 81 TYR A CA 1
ATO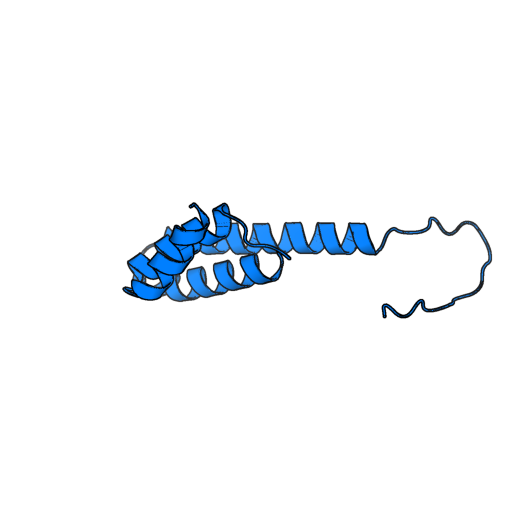M 604 C C . TYR A 1 81 ? -8.497 0.453 7.494 1.00 94.88 81 TYR A C 1
ATOM 606 O O . TYR A 1 81 ?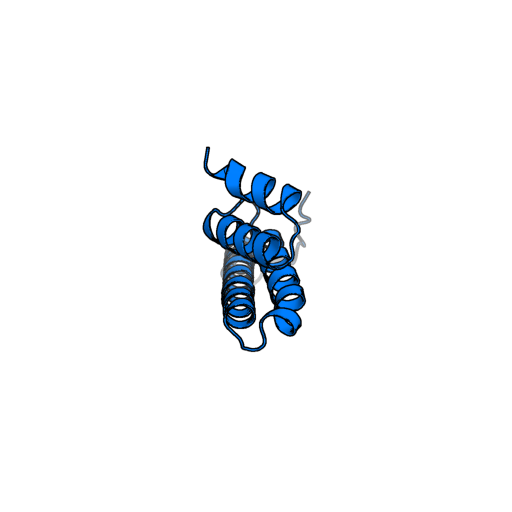 -8.709 0.334 8.701 1.00 94.88 81 TYR A O 1
ATOM 614 N N . LEU A 1 82 ? -7.957 1.558 6.975 1.00 95.56 82 LEU A N 1
ATOM 615 C CA . LEU A 1 82 ? -7.674 2.774 7.741 1.00 95.56 82 LEU A CA 1
ATOM 616 C C . LEU A 1 82 ? -8.897 3.701 7.874 1.00 95.56 82 LEU A C 1
ATOM 618 O O . LEU A 1 82 ? -8.836 4.664 8.635 1.00 95.56 82 LEU A O 1
ATOM 622 N N . GLY A 1 83 ? -9.999 3.422 7.169 1.00 96.19 83 GLY A N 1
ATOM 623 C CA . GLY A 1 83 ? -11.190 4.274 7.120 1.00 96.19 83 GLY A CA 1
ATOM 624 C C . GLY A 1 83 ? -11.090 5.457 6.147 1.00 96.19 83 GLY A C 1
ATOM 625 O O . GLY A 1 83 ? -11.959 6.328 6.142 1.00 96.19 83 GLY A O 1
ATOM 626 N N . GLU A 1 84 ? -10.060 5.495 5.301 1.00 97.56 84 GLU A N 1
ATOM 627 C CA . GLU A 1 84 ? -9.792 6.554 4.317 1.00 97.56 84 GLU A CA 1
ATOM 628 C C . GLU A 1 84 ? -10.542 6.297 2.997 1.00 97.56 84 GLU A C 1
ATOM 630 O O . GLU A 1 84 ? -9.964 6.214 1.908 1.00 97.56 84 GLU A O 1
ATOM 635 N N . TYR A 1 85 ? -11.866 6.150 3.087 1.00 97.50 85 TYR A N 1
ATOM 636 C CA . TYR A 1 85 ? -12.701 5.634 1.995 1.00 97.50 85 TYR A CA 1
ATOM 637 C C . TYR A 1 85 ? -12.647 6.470 0.710 1.00 97.50 85 TYR A C 1
ATOM 639 O O . TYR A 1 85 ? -12.681 5.920 -0.388 1.00 97.50 85 TYR A O 1
ATOM 647 N N . ALA A 1 86 ? -12.542 7.798 0.823 1.00 97.62 86 ALA A N 1
ATOM 648 C CA . ALA A 1 86 ? -12.481 8.676 -0.347 1.00 97.62 86 ALA A CA 1
ATOM 649 C C . ALA A 1 86 ? -11.237 8.395 -1.203 1.00 97.62 86 ALA A C 1
ATOM 651 O O . ALA A 1 86 ? -11.328 8.341 -2.426 1.00 97.62 86 ALA A O 1
ATOM 652 N N . LEU A 1 87 ? -10.090 8.163 -0.559 1.00 96.56 87 LEU A N 1
ATOM 653 C CA . LEU A 1 87 ? -8.844 7.832 -1.246 1.00 96.56 87 LEU A CA 1
ATOM 654 C C . LEU A 1 87 ? -8.875 6.402 -1.798 1.00 96.56 87 LEU A C 1
ATOM 656 O O . LEU A 1 87 ? -8.393 6.172 -2.904 1.00 96.56 87 LEU A O 1
ATOM 660 N N . ALA A 1 88 ? -9.482 5.460 -1.069 1.00 97.50 88 ALA A N 1
ATOM 661 C CA . ALA A 1 88 ? -9.658 4.091 -1.550 1.00 97.50 88 ALA A CA 1
ATOM 662 C C . ALA A 1 88 ? -10.474 4.042 -2.854 1.00 97.50 88 ALA A C 1
ATOM 664 O O . ALA A 1 88 ? -10.102 3.354 -3.801 1.00 97.50 88 ALA A O 1
ATOM 665 N N . VAL A 1 89 ? -11.555 4.824 -2.934 1.00 96.94 89 VAL A N 1
ATOM 666 C CA . VAL A 1 89 ? -12.380 4.937 -4.145 1.00 96.94 89 VAL A CA 1
ATOM 667 C C . VAL A 1 89 ? -11.582 5.497 -5.324 1.00 96.94 89 VAL A C 1
ATOM 669 O O . VAL A 1 89 ? -11.707 4.974 -6.429 1.00 96.94 89 VAL A O 1
ATOM 672 N N . GLU A 1 90 ? -10.750 6.521 -5.117 1.00 95.75 90 GLU A N 1
ATOM 673 C CA . GLU A 1 90 ? -9.881 7.044 -6.183 1.00 95.75 90 GLU A CA 1
ATOM 674 C C . GLU A 1 90 ? -8.899 5.987 -6.702 1.00 95.75 90 GLU A C 1
ATOM 676 O O . GLU A 1 90 ? -8.684 5.892 -7.910 1.00 95.75 90 GLU A O 1
ATOM 681 N N . ASP A 1 91 ? -8.357 5.144 -5.821 1.00 95.69 91 ASP A N 1
ATOM 682 C CA . ASP A 1 91 ? -7.491 4.035 -6.227 1.00 95.69 91 ASP A CA 1
ATOM 683 C C . ASP A 1 91 ? -8.240 2.965 -7.029 1.00 95.69 91 ASP A C 1
ATOM 685 O O . ASP A 1 91 ? -7.703 2.453 -8.012 1.00 95.69 91 ASP A O 1
ATOM 689 N N . PHE A 1 92 ? -9.484 2.649 -6.660 1.00 94.31 92 PHE A N 1
ATOM 690 C CA . PHE A 1 92 ? -10.284 1.641 -7.361 1.00 94.31 92 PHE A CA 1
ATOM 691 C C . PHE A 1 92 ? -10.825 2.110 -8.717 1.00 94.31 92 PHE A C 1
ATOM 693 O O . PHE A 1 92 ? -11.009 1.282 -9.608 1.00 94.31 92 PHE A O 1
ATOM 700 N N . LYS A 1 93 ? -11.016 3.420 -8.917 1.00 93.06 93 LYS A N 1
ATOM 701 C CA . LYS A 1 93 ? -11.461 3.992 -10.203 1.00 93.06 93 LYS A CA 1
ATOM 702 C C . LYS A 1 93 ? -10.490 3.754 -11.355 1.00 93.06 93 LYS A C 1
ATOM 704 O O . LYS A 1 93 ? -10.910 3.728 -12.501 1.00 93.06 93 LYS A O 1
ATOM 709 N N . TRP A 1 94 ? -9.204 3.551 -11.077 1.00 78.69 94 TRP A N 1
ATOM 710 C CA . TRP A 1 94 ? -8.200 3.272 -12.112 1.00 78.69 94 TRP A CA 1
ATOM 711 C C . TRP A 1 94 ? -8.415 1.952 -12.868 1.00 78.69 94 TRP A C 1
ATOM 713 O O . TRP A 1 94 ? -7.676 1.673 -13.813 1.00 78.69 94 TRP A O 1
ATOM 723 N N . TRP A 1 95 ? -9.372 1.125 -12.438 1.00 60.50 95 TRP A N 1
ATOM 724 C CA . TRP A 1 95 ? -9.738 -0.118 -13.111 1.00 60.50 95 TRP A CA 1
ATOM 725 C C . TRP A 1 95 ? -10.914 0.034 -14.100 1.00 60.50 95 TRP A C 1
ATOM 727 O O . TRP A 1 95 ? -11.243 -0.938 -14.782 1.00 60.50 95 TRP A O 1
ATOM 737 N N . GLU A 1 96 ? -11.530 1.218 -14.192 1.00 53.88 96 GLU A N 1
ATOM 738 C CA . GLU A 1 96 ? -12.529 1.582 -15.218 1.00 53.88 96 GLU A CA 1
ATOM 739 C C . GLU A 1 96 ? -11.869 2.193 -16.465 1.00 53.88 96 GLU A C 1
ATOM 741 O O . GLU A 1 96 ? -12.325 1.857 -17.584 1.00 53.88 96 GLU A O 1
#

Foldseek 3Di:
DDDDDDDDDDDDDPPPPPVVVLLVVLQVLLVVLQVVLVVQCVDPPNVVSLVVSLVSLVSSCVSDPDDDLSSLQSNLVSCVVVVVNVSSVVSVVVVD

Secondary structure (DSSP, 8-state):
----------S------HHHHHHHHHHHHHHHHHHHHHHHHTSSSHHHHHHHHHHHHHHHHHHSSS--HHHHHHHHHHHHHHT-HHHHHHHHHTT-

Organism: NCBI:txid2557542